Protein AF-A0A519ZCP7-F1 (afdb_monomer_lite)

Radius of gyration: 15.67 Å; chains: 1; bounding box: 46×25×40 Å

Secondary structure (DSSP, 8-state):
---HHHHHHHHHHHHHHHHHHHIIIIIGGGGG--BGGGTTB-HHHHHHHHHHHIIIIIIIIIS---PPPPPGGG--SHHHHHHHHHHHHHHHHHHHHHTSS-TTSPP--PPPPP-

pLDDT: mean 92.77, std 10.52, range [43.47, 98.62]

Structure (mmCIF, N/CA/C/O backbone):
data_AF-A0A519ZCP7-F1
#
_entry.id   AF-A0A519ZCP7-F1
#
loop_
_atom_site.group_PDB
_atom_site.id
_atom_site.type_symbol
_atom_site.label_atom_id
_atom_site.label_alt_id
_atom_site.label_comp_id
_atom_site.label_asym_id
_atom_site.label_entity_id
_atom_site.label_seq_id
_atom_site.pdbx_PDB_ins_code
_atom_site.Cartn_x
_atom_site.Cartn_y
_atom_site.Cartn_z
_atom_site.occupancy
_atom_site.B_iso_or_equiv
_atom_site.auth_seq_id
_atom_site.auth_comp_id
_atom_site.auth_asym_id
_atom_site.auth_atom_id
_atom_site.pdbx_PDB_model_num
ATOM 1 N N . MET A 1 1 ? 25.898 4.036 -6.429 1.00 48.81 1 MET A N 1
ATOM 2 C CA . MET A 1 1 ? 24.764 4.874 -6.877 1.00 48.81 1 MET A CA 1
ATOM 3 C C . MET A 1 1 ? 23.498 4.193 -6.401 1.00 48.81 1 MET A C 1
ATOM 5 O O . MET A 1 1 ? 23.316 3.029 -6.735 1.00 48.81 1 MET A O 1
ATOM 9 N N . GLN A 1 2 ? 22.692 4.839 -5.560 1.00 59.44 2 GLN A N 1
ATOM 10 C CA . GLN A 1 2 ? 21.425 4.250 -5.127 1.00 59.44 2 GLN A CA 1
ATOM 11 C C . GLN A 1 2 ? 20.481 4.198 -6.332 1.00 59.44 2 GLN A C 1
ATOM 13 O O . GLN A 1 2 ? 20.372 5.176 -7.070 1.00 59.44 2 GLN A O 1
ATOM 18 N N . ASN A 1 3 ? 19.855 3.047 -6.578 1.00 86.56 3 ASN A N 1
ATOM 19 C CA . ASN A 1 3 ? 18.921 2.917 -7.686 1.00 86.56 3 ASN A CA 1
ATOM 20 C C . ASN A 1 3 ? 17.712 3.844 -7.463 1.00 86.56 3 ASN A C 1
ATOM 22 O O . ASN A 1 3 ? 17.095 3.784 -6.400 1.00 86.56 3 ASN A O 1
ATOM 26 N N . LEU A 1 4 ? 17.369 4.677 -8.454 1.00 94.62 4 LEU A N 1
ATOM 27 C CA . LEU A 1 4 ? 16.305 5.684 -8.342 1.00 94.62 4 LEU A CA 1
ATOM 28 C C . LEU A 1 4 ? 14.977 5.088 -7.848 1.00 94.62 4 LEU A C 1
ATOM 30 O O . LEU A 1 4 ? 14.368 5.639 -6.934 1.00 94.62 4 LEU A O 1
ATOM 34 N N . LEU A 1 5 ? 14.558 3.944 -8.403 1.00 95.94 5 LEU A N 1
ATOM 35 C CA . LEU A 1 5 ? 13.296 3.295 -8.033 1.00 95.94 5 LEU A CA 1
ATOM 36 C C . LEU A 1 5 ? 13.338 2.761 -6.599 1.00 95.94 5 LEU A C 1
ATOM 38 O O . LEU A 1 5 ? 12.367 2.898 -5.858 1.00 95.94 5 LEU A O 1
ATOM 42 N N . GLN A 1 6 ? 14.470 2.186 -6.181 1.00 95.62 6 GLN A N 1
ATOM 43 C CA . GLN A 1 6 ? 14.649 1.735 -4.797 1.00 95.62 6 GLN A CA 1
ATOM 44 C C . GLN A 1 6 ? 14.611 2.906 -3.814 1.00 95.62 6 GLN A C 1
ATOM 46 O O . GLN A 1 6 ? 13.997 2.784 -2.758 1.00 95.62 6 GLN A O 1
ATOM 51 N N . PHE A 1 7 ? 15.227 4.039 -4.160 1.00 96.19 7 PHE A N 1
ATOM 52 C CA . PHE A 1 7 ? 15.201 5.235 -3.321 1.00 96.19 7 PHE A CA 1
ATOM 53 C C . PHE A 1 7 ? 13.785 5.812 -3.199 1.00 96.19 7 PHE A C 1
ATOM 55 O O . PHE A 1 7 ? 13.311 6.048 -2.092 1.00 96.19 7 PHE A O 1
ATOM 62 N N . GLN A 1 8 ? 13.065 5.965 -4.312 1.00 96.56 8 GLN A N 1
ATOM 63 C CA . GLN A 1 8 ? 11.674 6.428 -4.291 1.00 96.56 8 GLN A CA 1
ATOM 64 C C . GLN A 1 8 ? 10.779 5.497 -3.473 1.00 96.56 8 GLN A C 1
ATOM 66 O O . GLN A 1 8 ? 9.973 5.957 -2.666 1.00 96.56 8 GLN A O 1
ATOM 71 N N . TYR A 1 9 ? 10.940 4.185 -3.643 1.00 97.75 9 TYR A N 1
ATOM 72 C CA . TYR A 1 9 ? 10.153 3.233 -2.879 1.00 97.75 9 TYR A CA 1
ATOM 73 C C . TYR A 1 9 ? 10.508 3.236 -1.389 1.00 97.75 9 TYR A C 1
ATOM 75 O O . TYR A 1 9 ? 9.625 3.100 -0.548 1.00 97.75 9 TYR A O 1
ATOM 83 N N . HIS A 1 10 ? 11.775 3.457 -1.043 1.00 97.94 10 HIS A N 1
ATOM 84 C CA . HIS A 1 10 ? 12.185 3.644 0.343 1.00 97.94 10 HIS A CA 1
ATOM 85 C C . HIS A 1 10 ? 11.458 4.830 0.998 1.00 97.94 10 HIS A C 1
ATOM 87 O O . HIS A 1 10 ? 10.873 4.642 2.061 1.00 97.94 10 HIS A O 1
ATOM 93 N N . LEU A 1 11 ? 11.372 5.984 0.325 1.00 98.38 11 LEU A N 1
ATOM 94 C CA . LEU A 1 11 ? 10.612 7.142 0.824 1.00 98.38 11 LEU A CA 1
ATOM 95 C C . LEU A 1 11 ? 9.120 6.822 1.025 1.00 98.38 11 LEU A C 1
ATOM 97 O O . LEU A 1 11 ? 8.510 7.256 2.002 1.00 98.38 11 LEU A O 1
ATOM 101 N N . ILE A 1 12 ? 8.527 6.022 0.130 1.00 98.06 12 ILE A N 1
ATOM 102 C CA . ILE A 1 12 ? 7.142 5.547 0.280 1.00 98.06 12 ILE A CA 1
ATOM 103 C C . ILE A 1 12 ? 6.996 4.678 1.538 1.00 98.06 12 ILE A C 1
ATOM 105 O O . ILE A 1 12 ? 6.023 4.835 2.277 1.00 98.06 12 ILE A O 1
ATOM 109 N N . ARG A 1 13 ? 7.951 3.777 1.808 1.00 98.31 13 ARG A N 1
ATOM 110 C CA . ARG A 1 13 ? 7.937 2.922 3.009 1.00 98.31 13 ARG A CA 1
ATOM 111 C C . ARG A 1 13 ? 8.059 3.746 4.288 1.00 98.31 13 ARG A C 1
ATOM 113 O O . ARG A 1 13 ? 7.307 3.501 5.225 1.00 98.31 13 ARG A O 1
ATOM 120 N N . GLU A 1 14 ? 8.946 4.740 4.313 1.00 98.44 14 GLU A N 1
ATOM 121 C CA . GLU A 1 14 ? 9.093 5.643 5.461 1.00 98.44 14 GLU A CA 1
ATOM 122 C C . GLU A 1 14 ? 7.816 6.452 5.714 1.00 98.44 14 GLU A C 1
ATOM 124 O O . GLU A 1 14 ? 7.339 6.522 6.846 1.00 98.44 14 GLU A O 1
ATOM 129 N N . SER A 1 15 ? 7.206 7.000 4.659 1.00 98.31 15 SER A N 1
ATOM 130 C CA . SER A 1 15 ? 5.928 7.709 4.766 1.00 98.31 15 SER A CA 1
ATOM 131 C C . SER A 1 15 ? 4.813 6.802 5.297 1.00 98.31 15 SER A C 1
ATOM 133 O O . SER A 1 15 ? 4.069 7.198 6.198 1.00 98.31 15 SER A O 1
ATOM 135 N N . ARG A 1 16 ? 4.724 5.562 4.801 1.00 98.00 16 ARG A N 1
ATOM 136 C CA . ARG A 1 16 ? 3.749 4.574 5.281 1.00 98.00 16 ARG A CA 1
ATOM 137 C C . ARG A 1 16 ? 3.961 4.226 6.754 1.00 98.00 16 ARG A 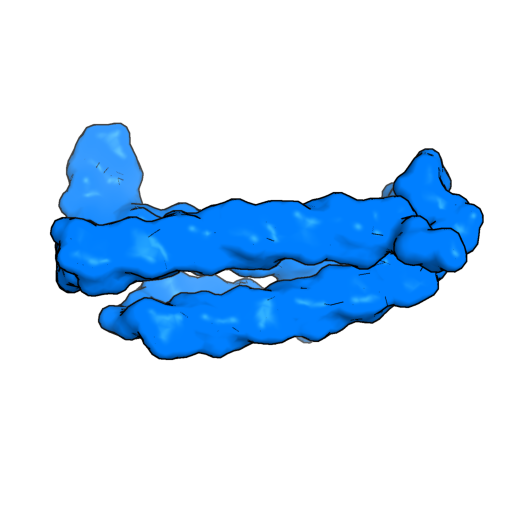C 1
ATOM 139 O O . ARG A 1 16 ? 2.983 4.092 7.481 1.00 98.00 16 ARG A O 1
ATOM 146 N N . GLU A 1 17 ? 5.207 4.134 7.210 1.00 97.94 17 GLU A N 1
ATOM 147 C CA . GLU A 1 17 ? 5.508 3.866 8.619 1.00 97.94 17 GLU A CA 1
ATOM 148 C C . GLU A 1 17 ? 5.035 5.001 9.540 1.00 97.94 17 GLU A C 1
ATOM 150 O O . GLU A 1 17 ? 4.518 4.739 10.625 1.00 97.94 17 GLU A O 1
ATOM 155 N N . VAL A 1 18 ? 5.144 6.263 9.107 1.00 98.19 18 VAL A N 1
ATOM 156 C CA . VAL A 1 18 ? 4.577 7.403 9.852 1.00 98.19 18 VAL A CA 1
ATOM 157 C C . VAL A 1 18 ? 3.058 7.271 9.979 1.00 98.19 18 VAL A C 1
ATOM 159 O O . VAL A 1 18 ? 2.516 7.474 11.066 1.00 98.19 18 VAL A O 1
ATOM 162 N N . VAL A 1 19 ? 2.375 6.882 8.896 1.00 97.38 19 VAL A N 1
ATOM 163 C CA . VAL A 1 19 ? 0.926 6.638 8.917 1.00 97.38 19 VAL A CA 1
ATOM 164 C C . VAL A 1 19 ? 0.583 5.508 9.884 1.00 97.38 19 VAL A C 1
ATOM 166 O O . VAL A 1 19 ? -0.283 5.699 10.730 1.00 97.38 19 VAL A O 1
ATOM 169 N N . PHE A 1 20 ? 1.269 4.365 9.828 1.00 97.19 20 PHE A N 1
ATOM 170 C CA . PHE A 1 20 ? 0.990 3.246 10.736 1.00 97.19 20 PHE A CA 1
ATOM 171 C C . PHE A 1 20 ? 1.182 3.614 12.203 1.00 97.19 20 PHE A C 1
ATOM 173 O O . PHE A 1 20 ? 0.292 3.354 13.005 1.00 97.19 20 PHE A O 1
ATOM 180 N N . LYS A 1 21 ? 2.264 4.318 12.548 1.00 97.69 21 LYS A N 1
ATOM 181 C CA . LYS A 1 21 ? 2.474 4.808 13.919 1.00 97.69 21 LYS A CA 1
ATOM 182 C C . LYS A 1 21 ? 1.365 5.751 14.381 1.00 97.69 21 LYS A C 1
ATOM 184 O O . LYS A 1 21 ? 0.932 5.680 15.532 1.00 97.69 21 LYS A O 1
ATOM 189 N N . PHE A 1 22 ? 0.905 6.648 13.510 1.00 97.81 22 PHE A N 1
ATOM 190 C CA . PHE A 1 22 ? -0.217 7.530 13.828 1.00 97.81 22 PHE A CA 1
ATOM 191 C C . PHE A 1 22 ? -1.504 6.732 14.051 1.00 97.81 22 PHE A C 1
ATOM 193 O O . PHE A 1 22 ? -2.182 6.941 15.056 1.00 97.81 22 PHE A O 1
ATOM 200 N N . LEU A 1 23 ? -1.815 5.790 13.158 1.00 96.94 23 LEU A N 1
ATOM 201 C CA . LEU A 1 23 ? -3.014 4.969 13.273 1.00 96.94 23 LEU A CA 1
ATOM 202 C C . LEU A 1 23 ? -2.987 4.116 14.545 1.00 96.94 23 LEU A C 1
ATOM 204 O O . LEU A 1 23 ? -3.940 4.161 15.308 1.00 96.94 23 LEU A O 1
ATOM 208 N N . GLU A 1 24 ? -1.885 3.429 14.834 1.00 96.31 24 GLU A N 1
ATOM 209 C CA . GLU A 1 24 ? -1.741 2.589 16.029 1.00 96.31 24 GLU A CA 1
ATOM 210 C C . GLU A 1 24 ? -1.826 3.394 17.334 1.00 96.31 24 GLU A C 1
ATOM 212 O O . GLU A 1 24 ? -2.414 2.937 18.313 1.00 96.31 24 GLU A O 1
ATOM 217 N N . SER A 1 25 ? -1.252 4.601 17.372 1.00 97.06 25 SER A N 1
ATOM 218 C CA . SER A 1 25 ? -1.184 5.384 18.613 1.00 97.06 25 SER A CA 1
ATOM 219 C C . SER A 1 25 ? -2.408 6.267 18.860 1.00 97.06 25 SER A C 1
ATOM 221 O O . SER A 1 25 ? -2.833 6.399 20.011 1.00 97.06 25 SER A O 1
ATOM 223 N N . GLN A 1 26 ? -2.964 6.875 17.807 1.00 97.88 26 GLN A N 1
ATOM 224 C CA . GLN A 1 26 ? -4.022 7.883 17.916 1.00 97.88 26 GLN A CA 1
ATOM 225 C C . GLN A 1 26 ? -5.395 7.352 17.506 1.00 97.88 26 GLN A C 1
ATOM 227 O O . GLN A 1 26 ? -6.375 7.676 18.166 1.00 97.88 26 GLN A O 1
ATOM 232 N N . VAL A 1 27 ? -5.472 6.549 16.440 1.00 96.44 27 VAL A N 1
ATOM 233 C CA . VAL A 1 27 ? -6.752 6.084 15.874 1.00 96.44 27 VAL A CA 1
ATOM 234 C C . VAL A 1 27 ? -7.199 4.766 16.507 1.00 96.44 27 VAL A C 1
ATOM 236 O O . VAL A 1 27 ? -8.369 4.607 16.837 1.00 96.44 27 VAL A O 1
ATOM 239 N N . LYS A 1 28 ? -6.266 3.838 16.740 1.00 95.88 28 LYS A N 1
ATOM 240 C CA . LYS A 1 28 ? -6.520 2.519 17.333 1.00 95.88 28 LYS A CA 1
ATOM 241 C C . LYS A 1 28 ? -7.645 1.812 16.570 1.00 95.88 28 LYS A C 1
ATOM 243 O O . LYS A 1 28 ? -7.644 1.848 15.344 1.00 95.88 28 LYS A O 1
ATOM 248 N N . GLU A 1 29 ? -8.601 1.217 17.278 1.00 94.94 29 GLU A N 1
ATOM 249 C CA . GLU A 1 29 ? -9.723 0.451 16.719 1.00 94.94 29 GLU A CA 1
ATOM 250 C C . GLU A 1 29 ? -10.665 1.270 15.822 1.00 94.94 29 GLU A C 1
ATOM 252 O O . GLU A 1 29 ? -11.360 0.694 14.982 1.00 94.94 29 GLU A O 1
ATOM 257 N N . ASP A 1 30 ? -10.641 2.607 15.900 1.00 95.62 30 ASP A N 1
ATOM 258 C CA . ASP A 1 30 ? -11.473 3.454 15.036 1.00 95.62 30 ASP A CA 1
ATOM 259 C C . ASP A 1 30 ? -11.105 3.302 13.548 1.00 95.62 30 ASP A C 1
ATOM 261 O O . ASP A 1 30 ? -11.890 3.660 12.670 1.00 95.62 30 ASP A O 1
ATOM 265 N N . PHE A 1 31 ? -9.955 2.696 13.220 1.00 94.75 31 PHE A N 1
ATOM 266 C CA . PHE A 1 31 ? -9.584 2.398 11.834 1.00 94.75 31 PHE A CA 1
ATOM 267 C C . PHE A 1 31 ? -10.528 1.387 11.150 1.00 94.75 31 PHE A C 1
ATOM 269 O O . PHE A 1 31 ? -10.564 1.325 9.913 1.00 94.75 31 PHE A O 1
ATOM 276 N N . LEU A 1 32 ? -11.304 0.635 11.944 1.00 95.44 32 LEU A N 1
ATOM 277 C CA . LEU A 1 32 ? -12.351 -0.289 11.501 1.00 95.44 32 LEU A CA 1
ATOM 278 C C . LEU A 1 32 ? -13.731 0.375 11.394 1.00 95.44 32 LEU A C 1
ATOM 280 O O . LEU A 1 32 ? -14.635 -0.198 10.783 1.00 95.44 32 LEU A O 1
ATOM 284 N N . VAL A 1 33 ? -13.911 1.578 11.942 1.00 96.19 33 VAL A N 1
ATOM 285 C CA . VAL A 1 33 ? -15.212 2.253 11.982 1.00 96.19 33 VAL A CA 1
ATOM 286 C C . VAL A 1 33 ? -15.559 2.810 10.605 1.00 96.19 33 VAL A C 1
ATOM 288 O O . VAL A 1 33 ? -14.841 3.634 10.036 1.00 96.19 33 VAL A O 1
ATOM 291 N N . ALA A 1 34 ? -16.677 2.334 10.058 1.00 96.19 34 ALA A N 1
ATOM 292 C CA . ALA A 1 34 ? -17.237 2.837 8.814 1.00 96.19 34 ALA A CA 1
ATOM 293 C C . ALA A 1 34 ? -17.796 4.250 9.004 1.00 96.19 34 ALA A C 1
ATOM 295 O O . ALA A 1 34 ? -18.476 4.540 9.989 1.00 96.19 34 ALA A O 1
ATOM 296 N N . LEU A 1 35 ? -17.528 5.124 8.038 1.00 95.56 35 LEU A N 1
ATOM 297 C CA . LEU A 1 35 ? -17.999 6.502 8.050 1.00 95.56 35 LEU A CA 1
ATOM 298 C C . LEU A 1 35 ? -18.969 6.713 6.888 1.00 95.56 35 LEU A C 1
ATOM 300 O O . LEU A 1 35 ? -18.585 6.576 5.729 1.00 95.56 35 LEU A O 1
ATOM 304 N N . SER A 1 36 ? -20.206 7.116 7.186 1.00 96.50 36 SER A N 1
ATOM 305 C CA . SER A 1 36 ? -21.213 7.409 6.152 1.00 96.50 36 SER A CA 1
ATOM 306 C C . SER A 1 36 ? -20.752 8.465 5.130 1.00 96.50 36 SER A C 1
ATOM 308 O O . SER A 1 36 ? -20.897 8.220 3.931 1.00 96.50 36 SER A O 1
ATOM 310 N N . PRO A 1 37 ? -20.076 9.570 5.525 1.00 95.75 37 PRO A N 1
ATOM 311 C CA . PRO A 1 37 ? -19.487 10.509 4.562 1.00 95.75 37 PRO A CA 1
ATOM 312 C C . PRO A 1 37 ? -18.415 9.897 3.646 1.00 95.75 37 PRO A C 1
ATOM 314 O O . PRO A 1 37 ? -18.019 10.515 2.661 1.00 95.75 37 PRO A O 1
ATOM 317 N N . PHE A 1 38 ? -17.931 8.698 3.972 1.00 93.50 38 PHE A N 1
ATOM 318 C CA . PHE A 1 38 ? -16.944 7.942 3.215 1.00 93.50 38 PHE A CA 1
ATOM 319 C C . PHE A 1 38 ? -17.552 6.669 2.604 1.00 93.50 38 PHE A C 1
ATOM 321 O O . PHE A 1 38 ? -16.893 5.636 2.525 1.00 93.50 38 PHE A O 1
ATOM 328 N N . ASN A 1 39 ? -18.813 6.737 2.157 1.00 95.19 39 ASN A N 1
ATOM 329 C CA . ASN A 1 39 ? -19.543 5.628 1.523 1.00 95.19 39 ASN A CA 1
ATOM 330 C C . ASN A 1 39 ? -19.540 4.344 2.367 1.00 95.19 39 ASN A C 1
ATOM 332 O O . ASN A 1 39 ? -19.321 3.251 1.841 1.00 95.19 39 ASN A O 1
ATOM 336 N N . ASP A 1 40 ? -19.697 4.498 3.683 1.00 95.31 40 ASP A N 1
ATOM 337 C CA . ASP A 1 40 ? -19.653 3.410 4.665 1.00 95.31 40 ASP A CA 1
ATOM 338 C C . ASP A 1 40 ? -18.356 2.579 4.603 1.00 95.31 40 ASP A C 1
ATOM 340 O O . ASP A 1 40 ? -18.305 1.416 5.005 1.00 95.31 40 ASP A O 1
ATOM 344 N N . LYS A 1 41 ? -17.270 3.184 4.109 1.00 96.00 41 LYS A N 1
ATOM 345 C CA . LYS A 1 41 ? -15.918 2.630 4.166 1.00 96.00 41 LYS A CA 1
ATOM 346 C C . LYS A 1 41 ? -15.173 3.157 5.387 1.00 96.00 41 LYS A C 1
ATOM 348 O O . LYS A 1 41 ? -15.598 4.098 6.057 1.00 96.00 41 LYS A O 1
ATOM 353 N N . ASN A 1 42 ? -14.043 2.528 5.676 1.00 95.75 42 ASN A N 1
ATOM 354 C CA . ASN A 1 42 ? -13.187 2.834 6.817 1.00 95.75 42 ASN A CA 1
ATOM 355 C C . ASN A 1 42 ? -11.719 2.978 6.383 1.00 95.75 42 ASN A C 1
ATOM 357 O O . ASN A 1 42 ? -11.369 2.827 5.208 1.00 95.75 42 ASN A O 1
ATOM 361 N N . ILE A 1 43 ? -10.837 3.299 7.327 1.00 96.44 43 ILE A N 1
ATOM 362 C CA . ILE A 1 43 ? -9.406 3.475 7.047 1.00 96.44 43 ILE A CA 1
ATOM 363 C C . ILE A 1 43 ? -8.788 2.158 6.560 1.00 96.44 43 ILE A C 1
ATOM 365 O O . ILE A 1 43 ? -8.026 2.160 5.588 1.00 96.44 43 ILE A O 1
ATOM 369 N N . ARG A 1 44 ? -9.164 1.028 7.173 1.00 95.94 44 ARG A N 1
ATOM 370 C CA . ARG A 1 44 ? -8.755 -0.311 6.729 1.00 95.94 44 ARG A CA 1
ATOM 371 C C . ARG A 1 44 ? -9.056 -0.535 5.247 1.00 95.94 44 ARG A C 1
ATOM 373 O O . ARG A 1 44 ? -8.158 -0.943 4.515 1.00 95.94 44 ARG A O 1
ATOM 380 N N . TYR A 1 45 ? -10.283 -0.252 4.803 1.00 96.38 45 TYR A N 1
ATOM 381 C CA . TYR A 1 45 ? -10.700 -0.390 3.406 1.00 96.38 45 TYR A CA 1
ATOM 382 C C . TYR A 1 45 ? -9.715 0.306 2.469 1.00 96.38 45 TYR A C 1
ATOM 384 O O . TYR A 1 45 ? -9.237 -0.288 1.504 1.00 96.38 45 TYR A O 1
ATOM 392 N N . MET A 1 46 ? -9.363 1.556 2.780 1.00 96.06 46 MET A N 1
ATOM 393 C CA . MET A 1 46 ? -8.455 2.332 1.945 1.00 96.06 46 MET A CA 1
ATOM 394 C C . MET A 1 46 ? -7.037 1.743 1.936 1.00 96.06 46 MET A C 1
ATOM 396 O O . MET A 1 46 ? -6.415 1.663 0.880 1.00 96.06 46 MET A O 1
ATOM 400 N N . LEU A 1 47 ? -6.519 1.279 3.075 1.00 97.12 47 LEU A N 1
ATOM 401 C CA . LEU A 1 47 ? -5.170 0.702 3.144 1.00 97.12 47 LEU A CA 1
ATOM 402 C C . LEU A 1 47 ? -5.082 -0.651 2.418 1.00 97.12 47 LEU A C 1
ATOM 404 O O . LEU A 1 47 ? -4.119 -0.890 1.685 1.00 97.12 47 LEU A O 1
ATOM 408 N N . VAL A 1 48 ? -6.117 -1.487 2.532 1.00 97.31 48 VAL A N 1
ATOM 409 C CA . VAL A 1 48 ? -6.254 -2.727 1.751 1.00 97.31 48 VAL A CA 1
ATOM 410 C C . VAL A 1 48 ? -6.377 -2.414 0.259 1.00 97.31 48 VAL A C 1
ATOM 412 O O . VAL A 1 48 ? -5.711 -3.043 -0.564 1.00 97.31 48 VAL A O 1
ATOM 415 N N . HIS A 1 49 ? -7.159 -1.395 -0.108 1.00 96.62 49 HIS A N 1
ATOM 416 C CA . HIS A 1 49 ? -7.259 -0.931 -1.488 1.00 96.62 49 HIS A CA 1
ATOM 417 C C . HIS A 1 49 ? -5.892 -0.505 -2.040 1.00 96.62 49 HIS A C 1
ATOM 419 O O . HIS A 1 49 ? -5.508 -0.951 -3.121 1.00 96.62 49 HIS A O 1
ATOM 425 N N . VAL A 1 50 ? -5.116 0.281 -1.285 1.00 97.75 50 VAL A N 1
ATOM 426 C CA . VAL A 1 50 ? -3.754 0.679 -1.670 1.00 97.75 50 VAL A CA 1
ATOM 427 C C . VAL A 1 50 ? -2.877 -0.553 -1.913 1.00 97.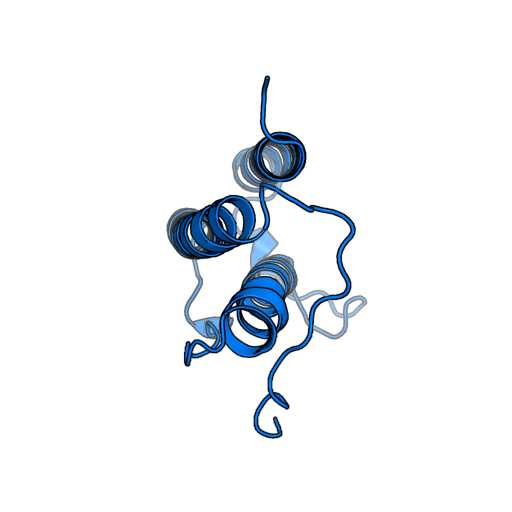75 50 VAL A C 1
ATOM 429 O O . VAL A 1 50 ? -2.266 -0.655 -2.978 1.00 97.75 50 VAL A O 1
ATOM 432 N N . ALA A 1 51 ? -2.852 -1.531 -1.005 1.00 98.19 51 ALA A N 1
ATOM 433 C CA . ALA A 1 51 ? -2.099 -2.770 -1.217 1.00 98.19 51 ALA A CA 1
ATOM 434 C C . ALA A 1 51 ? -2.552 -3.515 -2.492 1.00 98.19 51 ALA A C 1
ATOM 436 O O . ALA A 1 51 ? -1.729 -3.914 -3.321 1.00 98.19 51 ALA A O 1
ATOM 437 N N . ASN A 1 52 ? -3.863 -3.608 -2.721 1.00 97.62 52 ASN A N 1
ATOM 438 C CA . ASN A 1 52 ? -4.433 -4.236 -3.912 1.00 97.62 52 ASN A CA 1
ATOM 439 C C . ASN A 1 52 ? -4.090 -3.493 -5.213 1.00 97.62 52 ASN A C 1
ATOM 441 O O . ASN A 1 52 ? -3.940 -4.135 -6.253 1.00 97.62 52 ASN A O 1
ATOM 445 N N . THR A 1 53 ? -3.885 -2.172 -5.190 1.00 97.25 53 THR A N 1
ATOM 446 C CA . THR A 1 53 ? -3.406 -1.444 -6.380 1.00 97.25 53 THR A CA 1
ATOM 447 C C . THR A 1 53 ? -1.972 -1.818 -6.763 1.00 97.25 53 THR A C 1
ATOM 449 O O . THR A 1 53 ? -1.693 -1.957 -7.956 1.00 97.25 53 THR A O 1
ATOM 452 N N . TYR A 1 54 ? -1.085 -2.084 -5.795 1.00 98.00 54 TYR A N 1
ATOM 453 C CA . TYR A 1 54 ? 0.238 -2.657 -6.080 1.00 98.00 54 TYR A CA 1
ATOM 454 C C . TYR A 1 54 ? 0.124 -4.051 -6.697 1.00 98.00 54 TYR A C 1
ATOM 456 O O . TYR A 1 54 ? 0.842 -4.367 -7.648 1.00 98.00 54 TYR A O 1
ATOM 464 N N . ILE A 1 55 ? -0.797 -4.882 -6.204 1.00 96.94 55 ILE A N 1
ATOM 465 C CA . ILE A 1 55 ? -1.049 -6.198 -6.799 1.00 96.94 55 ILE A CA 1
ATOM 466 C C . ILE A 1 55 ? -1.534 -6.049 -8.242 1.00 96.94 55 ILE A C 1
ATOM 468 O O . ILE A 1 55 ? -0.969 -6.671 -9.138 1.00 96.94 55 ILE A O 1
ATOM 472 N N . ALA A 1 56 ? -2.539 -5.209 -8.486 1.00 95.06 56 ALA A N 1
ATOM 473 C CA . ALA A 1 56 ? -3.132 -5.041 -9.807 1.00 95.06 56 ALA A CA 1
ATOM 474 C C . ALA A 1 56 ? -2.112 -4.506 -10.822 1.00 95.06 56 ALA A C 1
ATOM 476 O O . ALA A 1 56 ? -1.879 -5.125 -11.861 1.00 95.06 56 ALA A O 1
ATOM 477 N N . TRP A 1 57 ? -1.470 -3.380 -10.508 1.00 95.88 57 TRP A N 1
ATOM 478 C CA . TRP A 1 57 ? -0.605 -2.684 -11.456 1.00 95.88 57 TRP A CA 1
ATOM 479 C C . TRP A 1 57 ? 0.795 -3.270 -11.517 1.00 95.88 57 TRP A C 1
ATOM 481 O O . TRP A 1 57 ? 1.325 -3.507 -12.599 1.00 95.88 57 TRP A O 1
ATOM 491 N N . ILE A 1 58 ? 1.416 -3.528 -10.372 1.00 96.69 58 ILE A N 1
ATOM 492 C CA . ILE A 1 58 ? 2.815 -3.944 -10.363 1.00 96.69 58 ILE A CA 1
ATOM 493 C C . ILE A 1 58 ? 2.910 -5.451 -10.540 1.00 96.69 58 ILE A C 1
ATOM 495 O O . ILE A 1 58 ? 3.570 -5.910 -11.471 1.00 96.69 58 ILE A O 1
ATOM 499 N N . ASN A 1 59 ? 2.235 -6.237 -9.700 1.00 96.44 59 ASN A N 1
ATOM 500 C CA . ASN A 1 59 ? 2.360 -7.688 -9.783 1.00 96.44 59 ASN A CA 1
ATOM 501 C C . ASN A 1 59 ? 1.669 -8.261 -11.028 1.00 96.44 59 ASN A C 1
ATOM 503 O O . ASN A 1 59 ? 2.323 -8.916 -11.836 1.00 96.44 59 ASN A O 1
ATOM 507 N N . ASN A 1 60 ? 0.371 -8.019 -11.198 1.00 94.75 60 ASN A N 1
ATOM 508 C CA . ASN A 1 60 ? -0.432 -8.695 -12.215 1.00 94.75 60 ASN A CA 1
ATOM 509 C C . ASN A 1 60 ? -0.234 -8.069 -13.604 1.00 94.75 60 ASN A C 1
ATOM 511 O O . ASN A 1 60 ? 0.014 -8.788 -14.569 1.00 94.75 60 ASN A O 1
ATOM 515 N N . PHE A 1 61 ? -0.260 -6.737 -13.714 1.00 94.44 61 PHE A N 1
ATOM 516 C CA . PHE A 1 61 ? -0.084 -6.056 -14.999 1.00 94.44 61 PHE A CA 1
ATOM 517 C C . PHE A 1 61 ? 1.388 -6.036 -15.454 1.00 94.44 61 PHE A C 1
ATOM 519 O O . PHE A 1 61 ? 1.710 -6.642 -16.479 1.00 94.44 61 PHE A O 1
ATOM 526 N N . VAL A 1 62 ? 2.302 -5.388 -14.716 1.00 95.25 62 VAL A N 1
ATOM 527 C CA . VAL A 1 62 ? 3.705 -5.206 -15.157 1.00 95.25 62 VAL A CA 1
ATOM 528 C C . VAL A 1 62 ? 4.542 -6.484 -15.035 1.00 95.25 62 VAL A C 1
ATOM 530 O O . VAL A 1 62 ? 5.264 -6.860 -15.965 1.00 95.25 62 VAL A O 1
ATOM 533 N N . LEU A 1 63 ? 4.502 -7.147 -13.877 1.00 94.69 63 LEU A N 1
ATOM 534 C CA . LEU A 1 63 ? 5.320 -8.334 -13.610 1.00 94.69 63 LEU A CA 1
ATOM 535 C C . LEU A 1 63 ? 4.693 -9.628 -14.141 1.00 94.69 63 LEU A C 1
ATOM 537 O O . LEU A 1 63 ? 5.368 -10.657 -14.105 1.00 94.69 63 LEU A O 1
ATOM 541 N N . LYS A 1 64 ? 3.465 -9.570 -14.680 1.00 93.38 64 LYS A N 1
ATOM 542 C CA . LYS A 1 64 ? 2.711 -10.721 -15.210 1.00 93.38 64 LYS A CA 1
ATOM 543 C C . LYS A 1 64 ? 2.552 -11.854 -14.188 1.00 93.38 64 LYS A C 1
ATOM 545 O O . LYS A 1 64 ? 2.599 -13.031 -14.535 1.00 93.38 64 LYS A O 1
ATOM 550 N N . GLY A 1 65 ? 2.431 -11.495 -12.915 1.00 92.38 65 GLY A N 1
ATOM 551 C CA . GLY A 1 65 ? 2.058 -12.414 -11.852 1.00 92.38 65 GLY A CA 1
ATOM 552 C C . GLY A 1 65 ? 0.564 -12.738 -11.881 1.00 92.38 65 GLY A C 1
ATOM 553 O O . GLY A 1 65 ? -0.204 -12.151 -12.637 1.00 92.38 65 GLY A O 1
ATOM 554 N N . ASN A 1 66 ? 0.158 -13.669 -11.022 1.00 91.88 66 ASN A N 1
ATOM 555 C CA . ASN A 1 66 ? -1.240 -14.046 -10.832 1.00 91.88 66 ASN A CA 1
ATOM 556 C C . ASN A 1 66 ? -1.551 -14.107 -9.336 1.00 91.88 66 ASN A C 1
ATOM 558 O O . ASN A 1 66 ? -1.700 -15.182 -8.759 1.00 91.88 66 ASN A O 1
ATOM 562 N N . ARG A 1 67 ? -1.519 -12.946 -8.683 1.00 93.19 67 ARG A N 1
ATOM 563 C CA . ARG A 1 67 ? -1.801 -12.835 -7.252 1.00 93.19 67 ARG A CA 1
ATOM 564 C C . ARG A 1 67 ? -3.233 -12.357 -7.058 1.00 93.19 67 ARG A C 1
ATOM 566 O O . ARG A 1 67 ? -3.659 -11.401 -7.710 1.00 93.19 67 ARG A O 1
ATOM 573 N N . THR A 1 68 ? -3.945 -13.019 -6.157 1.00 94.50 68 THR A N 1
ATOM 574 C CA . THR A 1 68 ? -5.282 -12.626 -5.715 1.00 94.50 68 THR A CA 1
ATOM 575 C C . THR A 1 68 ? -5.219 -11.365 -4.862 1.00 94.50 68 THR A C 1
ATOM 577 O O . THR A 1 68 ? -4.214 -11.084 -4.210 1.00 94.50 68 THR A O 1
ATOM 580 N N . PHE A 1 69 ? -6.295 -10.587 -4.881 1.00 95.81 69 PHE A N 1
ATOM 581 C CA . PHE A 1 69 ? -6.423 -9.424 -4.013 1.00 95.81 69 PHE A CA 1
ATOM 582 C C . PHE A 1 69 ? -6.705 -9.847 -2.574 1.00 95.81 69 PHE A C 1
ATOM 584 O O . PHE A 1 69 ? -7.339 -10.873 -2.336 1.00 95.81 69 PHE A O 1
ATOM 591 N N . PHE A 1 70 ? -6.241 -9.037 -1.630 1.00 95.69 70 PHE A N 1
ATOM 592 C CA . PHE A 1 70 ? -6.610 -9.162 -0.228 1.00 95.69 70 PHE A CA 1
ATOM 593 C C . PHE A 1 70 ? -8.084 -8.820 -0.044 1.00 95.69 70 PHE A C 1
ATOM 595 O O . PHE A 1 70 ? -8.576 -7.861 -0.653 1.00 95.69 70 PHE A O 1
ATOM 602 N N . SER A 1 71 ? -8.752 -9.570 0.828 1.00 93.06 71 SER A N 1
ATOM 603 C CA . SER A 1 71 ? -10.090 -9.238 1.298 1.00 93.06 71 SER A CA 1
ATOM 604 C C . SER A 1 71 ? -10.011 -8.181 2.394 1.00 93.06 71 SER A C 1
ATOM 606 O O . SER A 1 71 ? -9.232 -8.307 3.338 1.00 93.06 71 SER A O 1
ATOM 608 N N . GLU A 1 72 ? -10.830 -7.135 2.292 1.00 86.38 72 GLU A N 1
ATOM 609 C CA . GLU A 1 72 ? -10.916 -6.114 3.340 1.00 86.38 72 GLU A CA 1
ATOM 610 C C . GLU A 1 72 ? -11.480 -6.668 4.651 1.00 86.38 72 GLU A C 1
ATOM 612 O O . GLU A 1 72 ? -11.105 -6.192 5.719 1.00 86.38 72 GLU A O 1
ATOM 617 N N . ASP A 1 73 ? -12.332 -7.690 4.583 1.00 86.12 73 ASP A N 1
ATOM 618 C CA . ASP A 1 73 ? -13.009 -8.253 5.753 1.00 86.12 73 ASP A CA 1
ATOM 619 C C . ASP A 1 73 ? -12.107 -9.174 6.587 1.00 86.12 73 ASP A C 1
ATOM 621 O O . ASP A 1 73 ? -12.389 -9.419 7.757 1.00 86.12 73 ASP A O 1
ATOM 625 N N . GLU A 1 74 ? -10.996 -9.644 6.015 1.00 88.62 74 GLU A N 1
ATOM 626 C CA . GLU A 1 74 ? -10.032 -10.521 6.693 1.00 88.62 74 GLU A CA 1
ATOM 627 C C . GLU A 1 74 ? -8.994 -9.745 7.519 1.00 88.62 74 GLU A C 1
ATOM 629 O O . GLU A 1 74 ? -8.318 -10.324 8.374 1.00 88.62 74 GLU A O 1
ATOM 634 N N . ILE A 1 75 ? -8.864 -8.433 7.285 1.00 91.44 75 ILE A N 1
ATOM 635 C CA . ILE A 1 75 ? -7.913 -7.574 7.995 1.00 91.44 75 ILE A CA 1
ATOM 636 C C . ILE A 1 75 ? -8.617 -6.920 9.184 1.00 91.44 75 ILE A C 1
ATOM 638 O O . ILE A 1 75 ? -9.515 -6.097 9.030 1.00 91.44 75 ILE A O 1
ATOM 642 N N . LEU A 1 76 ? -8.201 -7.276 10.391 1.00 90.69 76 LEU A N 1
ATOM 643 C CA . LEU A 1 76 ? -8.805 -6.832 11.646 1.00 90.69 76 LEU A CA 1
ATOM 644 C C . LEU A 1 76 ? -7.786 -6.200 12.600 1.00 90.69 76 LEU A C 1
ATOM 646 O O . LEU A 1 76 ? -8.183 -5.619 13.601 1.00 90.69 76 LEU A O 1
ATOM 650 N N . SER A 1 77 ? -6.488 -6.272 12.297 1.00 94.56 77 SER A N 1
ATOM 651 C CA . SER A 1 77 ? -5.433 -5.688 13.126 1.00 94.56 77 SER A CA 1
ATOM 652 C C . SER A 1 77 ? -4.363 -4.963 12.312 1.00 94.56 77 SER A C 1
ATOM 654 O O . SER A 1 77 ? -4.189 -5.188 11.109 1.00 94.56 77 SER A O 1
ATOM 656 N N . PHE A 1 78 ? -3.598 -4.108 12.993 1.00 94.38 78 PHE A N 1
ATOM 657 C CA . PHE A 1 78 ? -2.431 -3.452 12.405 1.00 94.38 78 PHE A CA 1
ATOM 658 C C . PHE A 1 78 ? -1.335 -4.446 12.011 1.00 94.38 78 PHE A C 1
ATOM 660 O O . PHE A 1 78 ? -0.702 -4.248 10.979 1.00 94.38 78 PHE A O 1
ATOM 667 N N . ASP A 1 79 ? -1.161 -5.548 12.745 1.00 95.44 79 ASP A N 1
ATOM 668 C CA . ASP A 1 79 ? -0.190 -6.592 12.392 1.00 95.44 79 ASP A CA 1
ATOM 669 C C . ASP A 1 79 ? -0.535 -7.257 11.057 1.00 95.44 79 ASP A C 1
ATOM 671 O O . ASP A 1 79 ? 0.325 -7.415 10.191 1.00 95.44 79 ASP A O 1
ATOM 675 N N . GLN A 1 80 ? -1.814 -7.584 10.842 1.00 96.00 80 GLN A N 1
ATOM 676 C CA . GLN A 1 80 ? -2.273 -8.115 9.558 1.00 96.00 80 GLN A CA 1
ATOM 677 C C . GLN A 1 80 ? -2.089 -7.085 8.440 1.00 96.00 80 GLN A C 1
ATOM 679 O O . GLN A 1 80 ? -1.681 -7.431 7.331 1.00 96.00 80 GLN A O 1
ATOM 684 N N . LEU A 1 81 ? -2.337 -5.806 8.732 1.00 95.19 81 LEU A N 1
ATOM 685 C CA . LEU A 1 81 ? -2.109 -4.740 7.768 1.00 95.19 81 LEU A CA 1
ATOM 686 C C . LEU A 1 81 ? -0.619 -4.587 7.419 1.00 95.19 81 LEU A C 1
ATOM 688 O O . LEU A 1 81 ? -0.266 -4.407 6.255 1.00 95.19 81 LEU A O 1
ATOM 692 N N . ARG A 1 82 ? 0.279 -4.695 8.399 1.00 96.75 82 ARG A N 1
ATOM 693 C CA . ARG A 1 82 ? 1.727 -4.679 8.165 1.00 96.75 82 ARG A CA 1
ATOM 694 C C . ARG A 1 82 ? 2.150 -5.865 7.307 1.00 96.75 82 ARG A C 1
ATOM 696 O O . ARG A 1 82 ? 2.843 -5.647 6.316 1.00 96.75 82 ARG A O 1
ATOM 703 N N . ALA A 1 83 ? 1.645 -7.063 7.600 1.00 97.19 83 ALA A N 1
ATOM 704 C CA . ALA A 1 83 ? 1.940 -8.269 6.832 1.00 97.19 83 ALA A CA 1
ATOM 705 C C . ALA A 1 83 ? 1.588 -8.114 5.341 1.00 97.19 83 ALA A C 1
ATOM 707 O O . ALA A 1 83 ? 2.424 -8.383 4.479 1.00 97.19 83 ALA A O 1
ATOM 708 N N . ILE A 1 84 ? 0.406 -7.582 4.998 1.00 97.62 84 ILE A N 1
ATOM 709 C CA . ILE A 1 84 ? 0.069 -7.374 3.576 1.00 97.62 84 ILE A CA 1
ATOM 710 C C . ILE A 1 84 ? 0.999 -6.356 2.897 1.00 97.62 84 ILE A C 1
ATOM 712 O O . ILE A 1 84 ? 1.265 -6.453 1.699 1.00 97.62 84 ILE A O 1
ATOM 716 N N . PHE A 1 85 ? 1.536 -5.383 3.638 1.00 98.25 85 PHE A N 1
ATOM 717 C CA . PHE A 1 85 ? 2.474 -4.408 3.089 1.00 98.25 85 PHE A CA 1
ATOM 718 C C . PHE A 1 85 ? 3.919 -4.911 3.014 1.00 98.25 85 PHE A C 1
ATOM 720 O O . PHE A 1 85 ? 4.658 -4.443 2.149 1.00 98.25 85 PHE A O 1
ATOM 727 N N . GLU A 1 86 ? 4.315 -5.900 3.813 1.00 98.25 86 GLU A N 1
ATOM 728 C CA . GLU A 1 86 ? 5.555 -6.659 3.590 1.00 98.25 86 GLU A CA 1
ATOM 729 C C . GLU A 1 86 ? 5.483 -7.421 2.261 1.00 98.25 86 GLU A C 1
ATOM 731 O O . GLU A 1 86 ? 6.424 -7.432 1.464 1.00 98.25 86 GLU A O 1
ATOM 736 N N . GLU A 1 87 ? 4.318 -7.981 1.942 1.00 97.88 87 GLU A N 1
ATOM 737 C CA . GLU A 1 87 ? 4.095 -8.626 0.654 1.00 97.88 87 GLU A CA 1
ATOM 738 C C . GLU A 1 87 ? 4.143 -7.638 -0.524 1.00 97.88 87 GLU A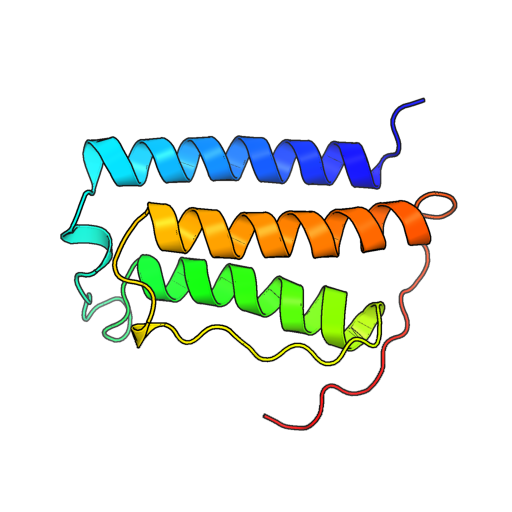 C 1
ATOM 740 O O . GLU A 1 87 ? 4.654 -7.972 -1.601 1.00 97.88 87 GLU A O 1
ATOM 745 N N . VAL A 1 88 ? 3.650 -6.412 -0.323 1.00 98.56 88 VAL A N 1
ATOM 746 C CA . VAL A 1 88 ? 3.808 -5.302 -1.273 1.00 98.56 88 VAL A CA 1
ATOM 747 C C . VAL A 1 88 ? 5.284 -4.913 -1.415 1.00 98.56 88 VAL A C 1
ATOM 749 O O . VAL A 1 88 ? 5.745 -4.714 -2.542 1.00 98.56 88 VAL A O 1
ATOM 752 N N . ASP A 1 89 ? 6.046 -4.875 -0.318 1.00 98.62 89 ASP A N 1
ATOM 753 C CA . ASP A 1 89 ? 7.486 -4.599 -0.342 1.00 98.62 89 ASP A CA 1
ATOM 754 C C . ASP A 1 89 ? 8.228 -5.634 -1.200 1.00 98.62 89 ASP A C 1
ATOM 756 O O . ASP A 1 89 ? 9.071 -5.277 -2.026 1.00 98.62 89 ASP A O 1
ATOM 760 N N . HIS A 1 90 ? 7.873 -6.917 -1.093 1.00 98.31 90 HIS A N 1
ATOM 761 C CA . HIS A 1 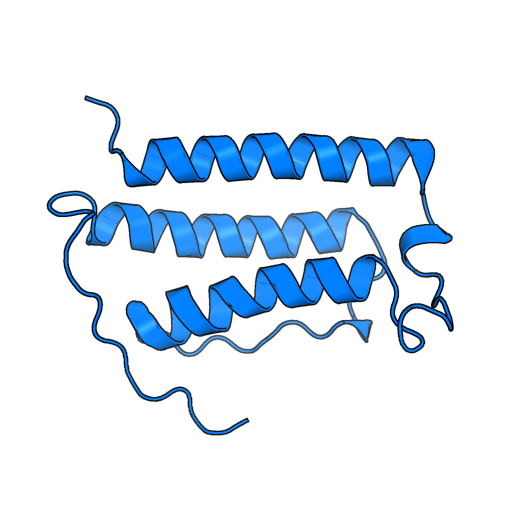90 ? 8.436 -7.967 -1.943 1.00 98.31 90 HIS A CA 1
ATOM 762 C C . HIS A 1 90 ? 8.099 -7.786 -3.431 1.00 98.31 90 HIS A C 1
ATOM 764 O O . HIS A 1 90 ? 8.976 -7.965 -4.285 1.00 98.31 90 HIS A O 1
ATOM 770 N N . ILE A 1 91 ? 6.861 -7.404 -3.766 1.00 98.31 91 ILE A N 1
ATOM 771 C CA . ILE A 1 91 ? 6.466 -7.088 -5.151 1.00 98.31 91 ILE A CA 1
ATOM 772 C C . ILE A 1 91 ? 7.310 -5.929 -5.690 1.00 98.31 91 ILE A C 1
ATOM 774 O O . ILE A 1 91 ? 7.858 -6.011 -6.793 1.00 98.31 91 ILE A O 1
ATOM 778 N N . MET A 1 92 ? 7.445 -4.865 -4.905 1.00 98.19 92 MET A N 1
ATOM 779 C CA . MET A 1 92 ? 8.154 -3.663 -5.323 1.00 98.19 92 MET A CA 1
ATOM 780 C C . MET A 1 92 ? 9.658 -3.871 -5.418 1.00 98.19 92 MET A C 1
ATOM 782 O O . MET A 1 92 ? 10.271 -3.378 -6.359 1.00 98.19 92 MET A O 1
ATOM 786 N N . ASN A 1 93 ? 10.254 -4.691 -4.555 1.00 97.69 93 ASN A N 1
ATOM 787 C CA . ASN A 1 93 ? 11.654 -5.082 -4.693 1.00 97.69 93 ASN A CA 1
ATOM 788 C C . ASN A 1 93 ? 11.919 -5.784 -6.034 1.00 97.69 93 ASN A C 1
ATOM 790 O O . ASN A 1 93 ? 12.886 -5.452 -6.722 1.00 97.69 93 ASN A O 1
ATOM 794 N N . ARG A 1 94 ? 11.030 -6.695 -6.460 1.00 97.31 94 ARG A N 1
ATOM 795 C CA . ARG A 1 94 ? 11.123 -7.354 -7.778 1.00 97.31 94 ARG A CA 1
ATOM 796 C C . ARG A 1 94 ? 10.977 -6.355 -8.924 1.00 97.31 94 ARG A C 1
ATOM 798 O O . ARG A 1 94 ? 11.721 -6.436 -9.900 1.00 97.31 94 ARG A O 1
ATOM 805 N N . PHE A 1 95 ? 10.032 -5.424 -8.810 1.00 97.00 95 PHE A N 1
ATOM 806 C CA . PHE A 1 95 ? 9.831 -4.363 -9.794 1.00 97.00 95 PHE A CA 1
ATOM 807 C C . PHE A 1 95 ? 11.066 -3.464 -9.916 1.00 97.00 95 PHE A C 1
ATOM 809 O O . PHE A 1 95 ? 11.630 -3.345 -11.002 1.00 97.00 95 PHE A O 1
ATOM 816 N N . CYS A 1 96 ? 11.536 -2.899 -8.805 1.00 96.56 96 CYS A N 1
ATOM 817 C CA . CYS A 1 96 ? 12.694 -2.015 -8.783 1.00 96.56 96 CYS A CA 1
ATOM 818 C C . CYS A 1 96 ? 13.942 -2.716 -9.321 1.00 96.56 96 CYS A C 1
ATOM 820 O O . CYS A 1 96 ? 14.678 -2.113 -10.092 1.00 96.56 96 CYS A O 1
ATOM 822 N N . PHE A 1 97 ? 14.158 -3.992 -8.979 1.00 95.25 97 PHE A N 1
ATOM 823 C CA . PHE A 1 97 ? 15.263 -4.774 -9.534 1.00 95.25 97 PHE A CA 1
ATOM 824 C C . PHE A 1 97 ? 15.156 -4.899 -11.060 1.00 95.25 97 PHE A C 1
ATOM 826 O O . PHE A 1 97 ? 16.102 -4.569 -11.772 1.00 95.25 97 PHE A O 1
ATOM 833 N N . LYS A 1 98 ? 13.985 -5.300 -11.573 1.00 95.00 98 LYS A N 1
ATOM 834 C CA . LYS A 1 98 ? 13.756 -5.544 -13.005 1.00 95.00 98 LYS A CA 1
ATOM 835 C C . LYS A 1 98 ? 13.889 -4.291 -13.877 1.00 95.00 98 LYS A C 1
ATOM 837 O O . LYS A 1 98 ? 14.327 -4.400 -15.016 1.00 95.00 98 LYS A O 1
ATOM 842 N N . PHE A 1 99 ? 13.490 -3.126 -13.371 1.00 94.69 99 PHE A N 1
ATOM 843 C CA . PHE A 1 99 ? 13.450 -1.874 -14.143 1.00 94.69 99 PHE A CA 1
ATOM 844 C C . PHE A 1 99 ? 14.520 -0.861 -13.710 1.00 94.69 99 PHE A C 1
ATOM 846 O O . PHE A 1 99 ? 14.484 0.300 -14.114 1.00 94.69 99 PHE A O 1
ATOM 853 N N . SER A 1 100 ? 15.486 -1.315 -12.911 1.00 94.06 100 SER A N 1
ATOM 854 C CA . SER A 1 100 ? 16.552 -0.505 -12.320 1.00 94.06 100 SER A CA 1
ATOM 855 C C . SER A 1 100 ? 17.398 0.256 -13.345 1.00 94.06 100 SER A C 1
ATOM 857 O O . SER A 1 100 ? 17.751 1.406 -13.090 1.00 94.06 100 SER A O 1
ATOM 859 N N . GLU A 1 101 ? 17.711 -0.372 -14.480 1.00 93.75 101 GLU A N 1
ATOM 860 C CA . GLU A 1 101 ? 18.607 0.172 -15.511 1.00 93.75 101 GLU A CA 1
ATOM 861 C C . GLU A 1 101 ? 17.980 1.311 -16.323 1.00 93.75 101 GLU A C 1
ATOM 863 O 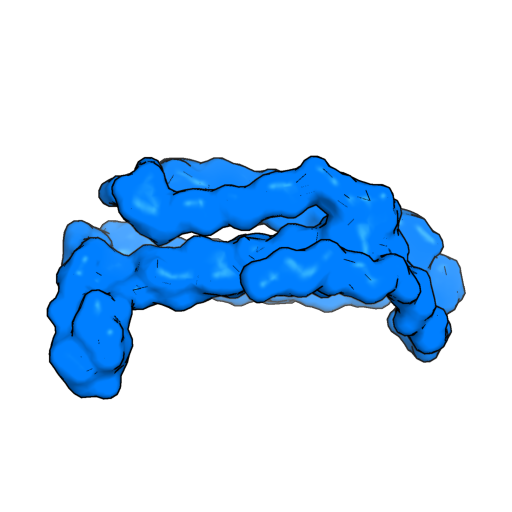O . GLU A 1 101 ? 18.671 2.249 -16.714 1.00 93.75 101 GLU A O 1
ATOM 868 N N . ASN A 1 102 ? 16.668 1.252 -16.566 1.00 94.00 102 ASN A N 1
ATOM 869 C CA . ASN A 1 102 ? 15.939 2.282 -17.301 1.00 94.00 102 ASN A CA 1
ATOM 870 C C . ASN A 1 102 ? 14.600 2.5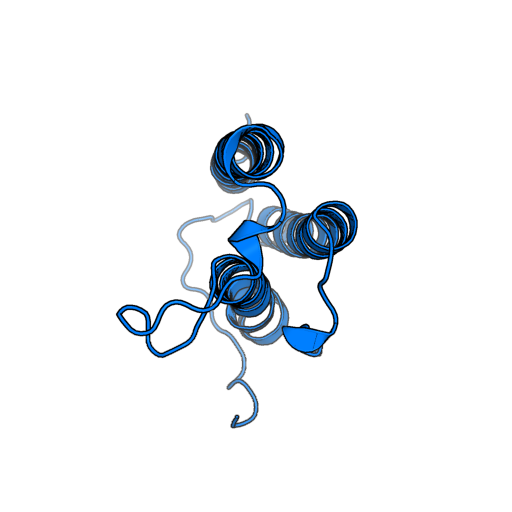83 -16.608 1.00 94.00 102 ASN A C 1
ATOM 872 O O . ASN A 1 102 ? 13.564 2.031 -16.996 1.00 94.00 102 ASN A O 1
ATOM 876 N N . PRO A 1 103 ? 14.606 3.450 -15.581 1.00 92.00 103 PRO A N 1
ATOM 877 C CA . PRO A 1 103 ? 13.432 3.719 -14.753 1.00 92.00 103 PRO A CA 1
ATOM 878 C C . PRO A 1 103 ? 12.354 4.561 -15.450 1.00 92.00 103 PRO A C 1
ATOM 880 O O . PRO A 1 103 ? 11.242 4.657 -14.940 1.00 92.00 103 PRO A O 1
ATOM 883 N N . VAL A 1 104 ? 12.659 5.166 -16.604 1.00 92.12 104 VAL A N 1
ATOM 884 C CA . VAL A 1 104 ? 11.727 6.010 -17.379 1.00 92.12 104 VAL A CA 1
ATOM 885 C C . VAL A 1 104 ? 11.112 5.278 -18.574 1.00 92.12 104 VAL A C 1
ATOM 887 O O . VAL A 1 104 ? 10.379 5.874 -19.361 1.00 92.12 104 VAL A O 1
ATOM 890 N N . GLN A 1 105 ? 11.415 3.987 -18.742 1.00 93.94 105 GLN A N 1
ATOM 891 C CA . GLN A 1 105 ? 10.874 3.209 -19.849 1.00 93.94 105 GLN A CA 1
ATOM 892 C C . GLN A 1 105 ? 9.356 3.032 -19.730 1.00 93.94 105 GLN A C 1
ATOM 894 O O . GLN A 1 105 ? 8.814 2.821 -18.644 1.00 93.94 105 GLN A O 1
ATOM 899 N N . ALA A 1 106 ? 8.669 3.043 -20.872 1.00 93.19 106 ALA A N 1
ATOM 900 C CA . ALA A 1 106 ? 7.252 2.718 -20.917 1.00 93.19 106 ALA A CA 1
ATOM 901 C C . ALA A 1 106 ? 7.027 1.251 -20.520 1.00 93.19 106 ALA A C 1
ATOM 903 O O . ALA A 1 106 ? 7.604 0.332 -21.107 1.00 93.19 106 ALA A O 1
ATOM 904 N N . LEU A 1 107 ? 6.149 1.028 -19.544 1.00 92.69 107 LEU A N 1
ATOM 905 C CA . LEU A 1 107 ? 5.809 -0.307 -19.069 1.00 92.69 107 LEU A CA 1
ATOM 906 C C . LEU A 1 107 ? 4.662 -0.880 -19.903 1.00 92.69 107 LEU A C 1
ATOM 908 O O . LEU A 1 107 ? 3.618 -0.253 -20.067 1.00 92.69 107 LEU A O 1
ATOM 912 N N . LYS A 1 108 ? 4.847 -2.099 -20.412 1.00 88.94 108 LYS A N 1
ATOM 913 C CA . LYS A 1 108 ? 3.802 -2.859 -21.107 1.00 88.94 108 LYS A CA 1
ATOM 914 C C . LYS A 1 108 ? 3.401 -4.047 -20.246 1.00 88.94 108 LYS A C 1
ATOM 916 O O . LYS A 1 108 ? 4.236 -4.903 -19.954 1.00 88.94 108 LYS A O 1
ATOM 921 N N . GLY A 1 109 ? 2.134 -4.092 -19.855 1.00 82.19 109 GLY A N 1
ATOM 922 C CA . GLY A 1 109 ? 1.559 -5.192 -19.090 1.00 82.19 109 GLY A CA 1
ATOM 923 C C . GLY A 1 109 ? 0.583 -6.044 -19.893 1.00 82.19 109 GLY A C 1
ATOM 924 O O . GLY A 1 109 ? 0.310 -5.778 -21.063 1.00 82.19 109 GLY A O 1
ATOM 925 N N . TYR A 1 110 ? 0.078 -7.095 -19.253 1.00 72.81 110 TYR A N 1
ATOM 926 C CA . TYR A 1 110 ? -1.032 -7.901 -19.767 1.00 72.81 110 TYR A CA 1
ATOM 927 C C . TYR A 1 110 ? -2.373 -7.304 -19.312 1.00 72.81 110 TYR A C 1
ATOM 929 O O . TYR A 1 110 ? -2.435 -6.723 -18.231 1.00 72.81 110 TYR A O 1
ATOM 937 N N . LYS A 1 111 ? -3.444 -7.435 -20.112 1.00 65.19 111 LYS A N 1
ATOM 938 C CA . LYS A 1 111 ? -4.792 -6.986 -19.718 1.00 65.19 111 LYS A CA 1
ATOM 939 C C . LYS A 1 111 ? -5.153 -7.676 -18.401 1.00 65.19 111 LYS A C 1
ATOM 941 O O . LYS A 1 111 ? -5.213 -8.899 -18.366 1.00 65.19 111 LYS A O 1
ATOM 946 N N . CYS A 1 112 ? -5.363 -6.915 -17.326 1.00 56.84 112 CYS A N 1
ATOM 947 C CA . CYS A 1 112 ? -5.855 -7.498 -16.079 1.00 56.84 112 CYS A CA 1
ATOM 948 C C . CYS A 1 112 ? -7.147 -8.263 -16.420 1.00 56.84 112 CYS A C 1
ATOM 950 O O . CYS A 1 112 ? -8.013 -7.648 -17.052 1.00 56.84 112 CYS A O 1
ATOM 952 N N . PRO A 1 113 ? -7.256 -9.572 -16.108 1.00 54.72 113 PRO A N 1
ATOM 953 C CA . PRO A 1 113 ? -8.493 -10.309 -16.326 1.00 54.72 113 PRO A CA 1
ATOM 954 C C . PRO A 1 113 ? -9.628 -9.511 -15.696 1.00 54.72 113 PRO A C 1
ATOM 956 O O . PRO A 1 113 ? -9.440 -8.949 -14.612 1.00 54.72 113 PRO A O 1
ATOM 959 N N . ASP A 1 114 ? -10.718 -9.363 -16.445 1.00 51.66 114 ASP A N 1
ATOM 960 C CA . ASP A 1 114 ? -11.815 -8.467 -16.102 1.00 51.66 114 ASP A CA 1
ATOM 961 C C . ASP A 1 114 ? -12.259 -8.720 -14.644 1.00 51.66 114 ASP A C 1
ATOM 963 O O . ASP A 1 114 ? -12.395 -9.871 -14.223 1.00 51.66 114 ASP A O 1
ATOM 967 N N . LYS A 1 115 ? -12.368 -7.631 -13.867 1.00 43.47 115 LYS A N 1
ATOM 968 C CA . LYS A 1 115 ? -12.980 -7.642 -12.531 1.00 43.47 115 LYS A CA 1
ATOM 969 C C . LYS A 1 115 ? -14.436 -8.076 -12.624 1.00 43.47 115 LYS A C 1
ATOM 971 O O . LYS A 1 115 ? -15.091 -7.639 -13.598 1.00 43.47 115 LYS A O 1
#

Foldseek 3Di:
DPQPLNVVVVVVVVVVVVVLVCCVPPVNQVQCAQDVVNVRDGVLNVLLVVLVVLCQPQVCWQVVHDDDGDDSVVDRDSVVSVVSVVVSVVSSVVVCVVCRVPVPDDGGTDDRPDD

Sequence (115 aa):
MQNLLQFQYHLIRESREVVFKFLESQVKEDFLVALSPFNDKNIRYMLVHVANTYIAWINNFVLKGNRTFFSEDEILSFDQLRAIFEEVDHIMNRFCFKFSENPVQALKGYKCPDK